Protein AF-A0AAE4SJ49-F1 (afdb_monomer_lite)

pLDDT: mean 87.4, std 12.43, range [44.91, 96.81]

Secondary str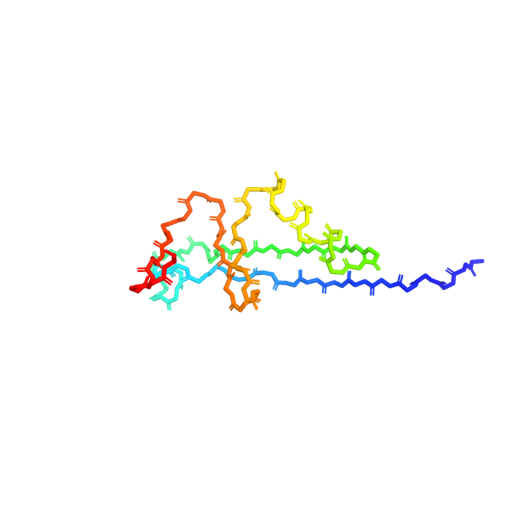ucture (DSSP, 8-state):
------EEEEEE--SHHHHTT-SSS--EEEEEESSHHHHHHHHHHTT-EE-TTSS-EE-TTPPP---S--

Structure (mmCIF, N/CA/C/O backbone):
data_AF-A0AAE4SJ49-F1
#
_entry.id   AF-A0AAE4SJ49-F1
#
loop_
_atom_site.group_PDB
_atom_site.id
_atom_site.type_symbol
_atom_site.label_atom_id
_atom_site.label_alt_id
_atom_site.label_comp_id
_atom_site.label_asym_id
_atom_site.label_entity_id
_atom_site.label_seq_id
_atom_site.pdbx_PDB_ins_code
_atom_site.Cartn_x
_atom_site.Cartn_y
_atom_site.Cartn_z
_atom_site.occupancy
_atom_site.B_iso_or_equiv
_atom_site.auth_seq_id
_atom_site.auth_comp_id
_atom_site.auth_asym_id
_atom_site.auth_atom_id
_atom_site.pdbx_PDB_model_num
ATOM 1 N N . MET A 1 1 ? 28.095 0.266 -15.315 1.00 48.56 1 MET A N 1
ATOM 2 C CA . MET A 1 1 ? 26.917 0.530 -14.457 1.00 48.56 1 MET A CA 1
ATOM 3 C C . MET A 1 1 ? 25.794 0.998 -15.359 1.00 48.56 1 MET A C 1
ATOM 5 O O . MET A 1 1 ? 26.032 1.908 -16.139 1.00 48.56 1 MET A O 1
ATOM 9 N N . ALA A 1 2 ? 24.636 0.339 -15.322 1.00 81.06 2 ALA A N 1
ATOM 10 C CA . ALA A 1 2 ? 23.487 0.705 -16.146 1.00 81.06 2 ALA A CA 1
ATOM 11 C C . ALA A 1 2 ? 22.488 1.505 -15.307 1.00 81.06 2 ALA A C 1
ATOM 13 O O . ALA A 1 2 ? 22.181 1.118 -14.179 1.00 81.06 2 ALA A O 1
ATOM 14 N N . ILE A 1 3 ? 21.994 2.613 -15.855 1.00 80.44 3 ILE A N 1
ATOM 15 C CA . ILE A 1 3 ? 20.860 3.336 -15.277 1.00 80.44 3 ILE A CA 1
ATOM 16 C C . ILE A 1 3 ? 19.634 2.438 -15.449 1.00 80.44 3 ILE A C 1
ATOM 18 O O . ILE A 1 3 ? 19.382 1.941 -16.544 1.00 80.44 3 ILE A O 1
ATOM 22 N N . THR A 1 4 ? 18.915 2.185 -14.359 1.00 76.88 4 THR A N 1
ATOM 23 C CA . THR A 1 4 ? 17.694 1.374 -14.366 1.00 76.88 4 THR A CA 1
ATOM 24 C C . THR A 1 4 ? 16.536 2.263 -13.955 1.00 76.88 4 THR A C 1
ATOM 26 O O . THR A 1 4 ? 16.585 2.896 -12.903 1.00 76.88 4 THR A O 1
ATOM 29 N N . GLU A 1 5 ? 15.510 2.318 -14.793 1.00 82.81 5 GLU A N 1
ATOM 30 C CA . GLU A 1 5 ? 14.273 3.032 -14.499 1.00 82.81 5 GLU A CA 1
ATOM 31 C C . GLU A 1 5 ? 13.329 2.134 -13.695 1.00 82.81 5 GLU A C 1
ATOM 33 O O . GLU A 1 5 ? 13.300 0.912 -13.867 1.00 82.81 5 GLU A O 1
ATOM 38 N N . GLY A 1 6 ? 12.551 2.741 -12.803 1.00 88.00 6 GLY A N 1
ATOM 39 C CA . GLY A 1 6 ? 11.634 2.024 -11.931 1.00 88.00 6 GLY A CA 1
ATOM 40 C C . GLY A 1 6 ? 10.473 2.896 -11.480 1.00 88.00 6 GLY A C 1
ATOM 41 O O . GLY A 1 6 ? 10.480 4.115 -11.633 1.00 88.00 6 GLY A O 1
ATOM 42 N N . PHE A 1 7 ? 9.469 2.236 -10.920 1.00 90.12 7 PHE A N 1
ATOM 43 C CA . PHE A 1 7 ? 8.340 2.853 -10.247 1.00 90.12 7 PHE A CA 1
ATOM 44 C C . PHE A 1 7 ? 8.506 2.680 -8.739 1.00 90.12 7 PHE A C 1
ATOM 46 O O . PHE A 1 7 ? 8.889 1.605 -8.271 1.00 90.12 7 PHE A O 1
ATOM 53 N N . CYS A 1 8 ? 8.159 3.716 -7.985 1.00 92.50 8 CYS A N 1
ATOM 54 C CA . CYS A 1 8 ? 7.959 3.654 -6.543 1.00 92.50 8 CYS A CA 1
ATOM 55 C C . CYS A 1 8 ? 6.509 4.025 -6.209 1.00 92.50 8 CYS A C 1
ATOM 57 O O . CYS A 1 8 ? 5.847 4.740 -6.967 1.00 92.50 8 CYS A O 1
ATOM 59 N N . ALA A 1 9 ? 6.000 3.499 -5.100 1.00 92.56 9 ALA A N 1
ATOM 60 C CA . ALA A 1 9 ? 4.719 3.895 -4.542 1.00 92.56 9 ALA A CA 1
ATOM 61 C C . ALA A 1 9 ? 4.774 3.859 -3.020 1.00 92.56 9 ALA A C 1
ATOM 63 O O . ALA A 1 9 ? 5.118 2.830 -2.437 1.00 92.56 9 ALA A O 1
ATOM 64 N N . ASP A 1 10 ? 4.337 4.958 -2.419 1.00 94.44 10 ASP A N 1
ATOM 65 C CA . ASP A 1 10 ? 4.125 5.074 -0.985 1.00 94.44 10 ASP A CA 1
ATOM 66 C C . ASP A 1 10 ? 2.633 4.901 -0.700 1.00 94.44 10 ASP A C 1
ATOM 68 O O . ASP A 1 10 ? 1.781 5.610 -1.243 1.00 94.44 10 ASP A O 1
ATOM 72 N N . LEU A 1 11 ? 2.300 3.904 0.114 1.00 94.69 11 LEU A N 1
ATOM 73 C CA . LEU A 1 11 ? 0.933 3.585 0.500 1.00 94.69 11 LEU A CA 1
ATOM 74 C C . LEU A 1 11 ? 0.668 4.125 1.897 1.00 94.69 11 LEU A C 1
ATOM 76 O O . LEU A 1 11 ? 1.412 3.840 2.834 1.00 94.69 11 LEU A O 1
ATOM 80 N N . TYR A 1 12 ? -0.458 4.816 2.041 1.00 94.81 12 TYR A N 1
ATOM 81 C CA . TYR A 1 12 ? -0.962 5.324 3.312 1.00 94.81 12 TYR A CA 1
ATOM 82 C C . TYR A 1 12 ? -2.366 4.782 3.542 1.00 94.81 12 TYR A C 1
ATOM 84 O O . TYR A 1 12 ? -3.244 4.917 2.695 1.00 94.81 12 TYR A O 1
ATOM 92 N N . CYS A 1 13 ? -2.593 4.141 4.686 1.00 94.94 13 CYS A N 1
ATOM 93 C CA . CYS A 1 13 ? -3.869 3.494 4.957 1.00 94.94 13 CYS A CA 1
ATOM 94 C C . CYS A 1 13 ? -5.020 4.508 5.080 1.00 94.94 13 CYS A C 1
ATOM 96 O O . CYS A 1 13 ? -4.983 5.394 5.934 1.00 94.94 13 CYS A O 1
ATOM 98 N N . ASP A 1 14 ? -6.097 4.260 4.331 1.00 94.06 14 ASP A N 1
ATOM 99 C CA . ASP A 1 14 ? -7.338 5.050 4.288 1.00 94.06 14 ASP A CA 1
ATOM 100 C C . ASP A 1 14 ? -8.431 4.561 5.253 1.00 94.06 14 ASP A C 1
ATOM 102 O O . ASP A 1 14 ? -9.620 4.835 5.069 1.00 94.06 14 ASP A O 1
ATOM 106 N N . CYS A 1 15 ? -8.081 3.779 6.278 1.00 92.94 15 CYS A N 1
ATOM 107 C CA . CYS A 1 15 ? -9.079 3.408 7.278 1.00 92.94 15 CYS A CA 1
ATOM 108 C C . CYS A 1 15 ? -9.407 4.618 8.167 1.00 92.94 15 CYS A C 1
ATOM 110 O O . CYS A 1 15 ? -8.546 5.456 8.437 1.00 92.94 15 CYS A O 1
ATOM 112 N N . GLU A 1 16 ? -10.635 4.679 8.687 1.00 91.19 16 GLU A N 1
ATOM 113 C CA . GLU A 1 16 ? -11.076 5.787 9.551 1.00 91.19 16 GLU A CA 1
ATOM 114 C C . GLU A 1 16 ? -10.166 5.976 10.771 1.00 91.19 16 GLU A C 1
ATOM 116 O O . GLU A 1 16 ? -9.906 7.101 11.188 1.00 91.19 16 GLU A O 1
ATOM 121 N N . GLY A 1 17 ? -9.648 4.884 11.343 1.00 91.25 17 GLY A N 1
ATOM 122 C CA . GLY A 1 17 ? -8.738 4.943 12.487 1.00 91.25 17 GLY A CA 1
ATOM 123 C C . GLY A 1 17 ? -7.409 5.627 12.159 1.00 91.25 17 GLY A C 1
ATOM 124 O O . GLY A 1 17 ? -6.919 6.409 12.969 1.00 91.25 17 GLY A O 1
ATOM 125 N N . CYS A 1 18 ? -6.861 5.384 10.967 1.00 92.25 18 CYS A N 1
ATOM 126 C CA . CYS A 1 18 ? -5.654 6.051 10.485 1.00 92.25 18 CYS A CA 1
ATOM 127 C C . CYS A 1 18 ? -5.925 7.513 10.118 1.00 92.25 18 CYS A C 1
ATOM 129 O O . CYS A 1 18 ? -5.186 8.388 10.553 1.00 92.25 18 CYS A O 1
ATOM 131 N N . GLN A 1 19 ? -7.013 7.794 9.398 1.00 89.81 19 GLN A N 1
ATOM 132 C CA . GLN A 1 19 ? -7.362 9.160 8.986 1.00 89.81 19 GLN A CA 1
ATOM 133 C C . GLN A 1 19 ? -7.733 10.069 10.170 1.00 89.81 19 GLN A C 1
ATOM 135 O O . GLN A 1 19 ? -7.454 11.261 10.144 1.00 89.81 19 GLN A O 1
ATOM 140 N N . SER A 1 20 ? -8.336 9.513 11.226 1.00 89.75 20 SER A N 1
ATOM 141 C CA . SER A 1 20 ? -8.667 10.254 12.455 1.00 89.75 20 SER A CA 1
ATOM 142 C C . SER A 1 20 ? -7.517 10.348 13.463 1.00 89.75 20 SER A C 1
ATOM 144 O O . SER A 1 20 ? -7.692 10.960 14.514 1.00 89.75 20 SER A O 1
ATOM 146 N N . GLY A 1 21 ? -6.367 9.718 13.193 1.00 86.12 21 GLY A N 1
ATOM 147 C CA . GLY A 1 21 ? -5.227 9.677 14.116 1.00 86.12 21 GLY A CA 1
ATOM 148 C C . GLY A 1 21 ? -5.421 8.781 15.348 1.00 86.12 21 GLY A C 1
ATOM 149 O O . GLY A 1 21 ? -4.586 8.790 16.246 1.00 86.12 21 GLY A O 1
ATOM 150 N N . LYS A 1 22 ? -6.501 7.988 15.410 1.00 88.25 22 LYS A N 1
ATOM 151 C CA . LYS A 1 22 ? -6.757 7.034 16.507 1.00 88.25 22 LYS A CA 1
ATOM 152 C C . LYS A 1 22 ? -5.824 5.823 16.475 1.00 88.25 22 LYS A C 1
ATOM 154 O O . LYS A 1 22 ? -5.572 5.224 17.515 1.00 88.25 22 LYS A O 1
ATOM 159 N N . ILE A 1 23 ? -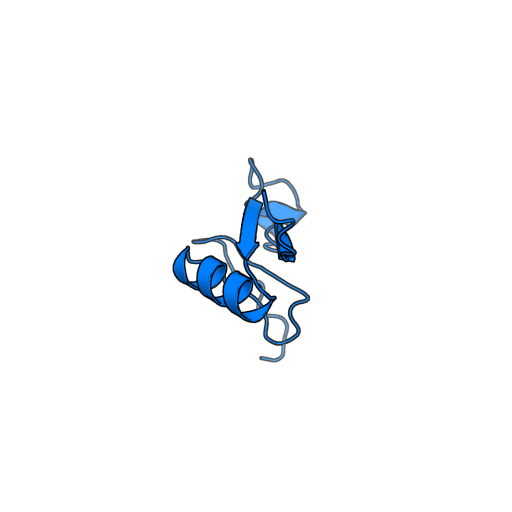5.359 5.435 15.289 1.00 84.62 23 ILE A N 1
ATOM 160 C CA . ILE A 1 23 ? -4.374 4.367 15.097 1.00 84.62 23 ILE A CA 1
ATOM 161 C C . ILE A 1 23 ? -3.021 5.021 14.829 1.00 84.62 23 ILE A C 1
ATOM 163 O O . ILE A 1 23 ? -2.854 5.684 13.804 1.00 84.62 23 ILE A O 1
ATOM 167 N N . TYR A 1 24 ? -2.070 4.805 15.741 1.00 80.62 24 TYR A N 1
ATOM 168 C CA . TYR A 1 24 ? -0.690 5.266 15.625 1.00 80.62 24 TYR A CA 1
ATOM 169 C C . TYR A 1 24 ? 0.296 4.109 15.895 1.00 80.62 24 TYR A C 1
ATOM 171 O O . TYR A 1 24 ? 0.104 3.383 16.872 1.00 80.62 24 TYR A O 1
ATOM 179 N N . PRO A 1 25 ? 1.355 3.940 15.082 1.00 83.19 25 PRO A N 1
ATOM 180 C CA . PRO A 1 25 ? 1.627 4.690 13.856 1.00 83.19 25 PRO A CA 1
ATOM 181 C C . PRO A 1 25 ? 0.584 4.398 12.765 1.00 83.19 25 PRO A C 1
ATOM 183 O O . PRO A 1 25 ? -0.074 3.356 12.771 1.00 83.19 25 PRO A O 1
ATOM 186 N N . GLN A 1 26 ? 0.412 5.340 11.834 1.00 89.75 26 GLN A N 1
ATOM 187 C CA . GLN A 1 26 ? -0.425 5.112 10.658 1.00 89.75 26 GLN A CA 1
ATOM 188 C C . GLN A 1 26 ? 0.121 3.914 9.871 1.00 89.75 26 GLN A C 1
ATOM 190 O O . GLN A 1 26 ? 1.333 3.745 9.743 1.00 89.75 26 GLN A O 1
ATOM 195 N N . GLY A 1 27 ? -0.775 3.093 9.318 1.00 93.06 27 GLY A N 1
ATOM 196 C CA . GLY A 1 27 ? -0.368 2.049 8.385 1.00 93.06 27 GLY A CA 1
ATOM 197 C C . GLY A 1 27 ? 0.258 2.686 7.147 1.00 93.06 27 GLY A C 1
ATOM 198 O O . GLY A 1 27 ? -0.448 3.361 6.397 1.00 93.06 27 GLY A O 1
ATOM 199 N N . GLN A 1 28 ? 1.554 2.464 6.947 1.00 95.31 28 GLN A N 1
ATOM 200 C CA . GLN A 1 28 ? 2.328 2.955 5.809 1.00 95.31 28 GLN A CA 1
ATOM 201 C C . GLN A 1 28 ? 3.233 1.849 5.263 1.00 95.31 28 GLN A C 1
ATOM 203 O O . GLN A 1 28 ? 3.659 0.976 6.025 1.00 95.31 28 GLN A O 1
ATOM 208 N N . ALA A 1 29 ? 3.499 1.866 3.962 1.00 96.12 29 ALA A N 1
ATOM 209 C CA . ALA A 1 29 ? 4.483 0.991 3.332 1.00 96.12 29 ALA A CA 1
ATOM 210 C C . ALA A 1 29 ? 4.961 1.576 2.005 1.00 96.12 29 ALA A C 1
ATOM 212 O O . ALA A 1 29 ? 4.176 2.161 1.261 1.00 96.12 29 ALA A O 1
ATOM 213 N N . ASP A 1 30 ? 6.224 1.341 1.695 1.00 95.94 30 ASP A N 1
ATOM 214 C CA . ASP A 1 30 ? 6.877 1.674 0.440 1.00 95.94 30 ASP A CA 1
ATOM 215 C C . ASP A 1 30 ? 7.059 0.417 -0.421 1.00 95.94 30 ASP A C 1
ATOM 217 O O . ASP A 1 30 ? 7.386 -0.669 0.063 1.00 95.94 30 ASP A O 1
ATOM 221 N N . PHE A 1 31 ? 6.827 0.552 -1.725 1.00 94.81 31 PHE A N 1
ATOM 222 C CA . PHE A 1 31 ? 7.063 -0.515 -2.693 1.00 94.81 31 PHE A CA 1
ATOM 223 C C . PHE A 1 31 ? 7.788 0.026 -3.917 1.00 94.81 31 PHE A C 1
ATOM 225 O O . PHE A 1 31 ? 7.462 1.093 -4.438 1.00 94.81 31 PHE A O 1
ATOM 232 N N . ILE A 1 32 ? 8.737 -0.761 -4.419 1.00 94.62 32 ILE A N 1
ATOM 233 C CA . ILE A 1 32 ? 9.523 -0.442 -5.610 1.00 94.62 32 ILE A CA 1
ATOM 234 C C . ILE A 1 32 ? 9.370 -1.594 -6.601 1.00 94.62 32 ILE A C 1
ATOM 236 O O . ILE A 1 32 ? 9.463 -2.771 -6.249 1.00 94.62 32 ILE A O 1
ATOM 240 N N . GLY A 1 33 ? 9.118 -1.268 -7.863 1.00 92.31 33 GLY A N 1
ATOM 241 C CA . GLY A 1 33 ? 8.921 -2.267 -8.905 1.00 92.31 33 GLY A CA 1
ATOM 242 C C . GLY A 1 33 ? 9.186 -1.717 -10.293 1.00 92.31 33 GLY A C 1
ATOM 243 O O . GLY A 1 33 ? 9.439 -0.532 -10.489 1.00 92.31 33 GLY A O 1
ATOM 244 N N . ARG A 1 34 ? 9.108 -2.587 -11.296 1.00 90.88 34 ARG A N 1
ATOM 245 C CA . ARG A 1 34 ? 9.358 -2.186 -12.694 1.00 90.88 34 ARG A CA 1
ATOM 246 C C . ARG A 1 34 ? 8.191 -1.414 -13.307 1.00 90.88 34 ARG A C 1
ATOM 248 O O . ARG A 1 34 ? 8.361 -0.718 -14.298 1.00 90.88 34 ARG A O 1
ATOM 255 N N . ASN A 1 35 ? 6.992 -1.587 -12.758 1.00 91.38 35 ASN A N 1
ATOM 256 C CA . ASN A 1 35 ? 5.771 -0.917 -13.188 1.00 91.38 35 ASN A CA 1
ATOM 257 C C . ASN A 1 35 ? 4.704 -0.968 -12.080 1.00 91.38 35 ASN A C 1
ATOM 259 O O . ASN A 1 35 ? 4.858 -1.642 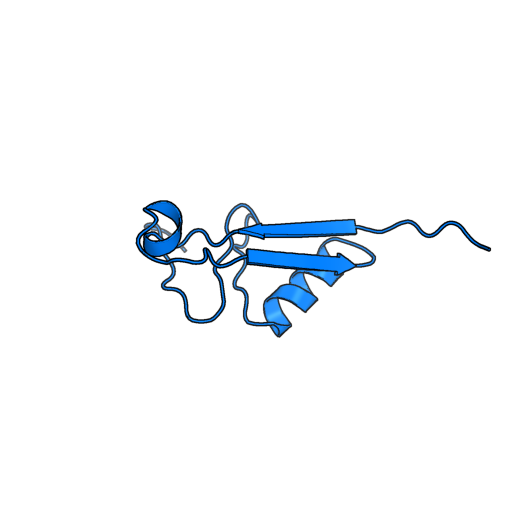-11.061 1.00 91.38 35 ASN A O 1
ATOM 263 N N . MET A 1 36 ? 3.577 -0.295 -12.312 1.00 89.06 36 MET A N 1
ATOM 264 C CA . MET A 1 36 ? 2.444 -0.262 -11.379 1.00 89.06 36 MET A CA 1
ATOM 265 C C . MET A 1 36 ? 1.830 -1.634 -11.060 1.00 89.06 36 MET A C 1
ATOM 267 O O . MET A 1 36 ? 1.346 -1.848 -9.947 1.00 89.06 36 MET A O 1
ATOM 271 N N . THR A 1 37 ? 1.807 -2.563 -12.020 1.00 91.88 37 THR A N 1
ATOM 272 C CA . THR A 1 37 ? 1.233 -3.902 -11.811 1.00 91.88 37 THR A CA 1
ATOM 273 C C . THR A 1 37 ? 2.081 -4.703 -10.832 1.00 91.88 37 THR A C 1
ATOM 275 O O . THR A 1 37 ? 1.527 -5.323 -9.928 1.00 91.88 37 THR A O 1
ATOM 278 N N . ASP A 1 38 ? 3.403 -4.631 -10.981 1.00 93.75 38 ASP A N 1
ATOM 279 C CA . ASP A 1 38 ? 4.391 -5.244 -10.090 1.00 93.75 38 ASP A CA 1
ATOM 280 C C . ASP A 1 38 ? 4.204 -4.745 -8.648 1.00 93.75 38 ASP A C 1
ATOM 282 O O . ASP A 1 38 ? 3.908 -5.533 -7.751 1.00 93.75 38 ASP A O 1
ATOM 286 N N . ILE A 1 39 ? 4.191 -3.422 -8.449 1.00 93.94 39 ILE A N 1
ATOM 287 C CA . ILE A 1 39 ? 3.917 -2.795 -7.143 1.00 93.94 39 ILE A CA 1
ATOM 288 C C . ILE A 1 39 ? 2.583 -3.267 -6.559 1.00 93.94 39 ILE A C 1
ATOM 290 O O . ILE A 1 39 ? 2.503 -3.673 -5.401 1.00 93.94 39 ILE A O 1
ATOM 294 N N . SER A 1 40 ? 1.519 -3.265 -7.366 1.00 92.44 40 SER A N 1
ATOM 295 C CA . SER A 1 40 ? 0.189 -3.658 -6.894 1.00 92.44 40 SER A CA 1
ATOM 296 C C . SER A 1 40 ? 0.115 -5.143 -6.516 1.00 92.44 40 SER A C 1
ATOM 298 O O . SER A 1 40 ? -0.715 -5.528 -5.692 1.00 92.44 40 SER A O 1
ATOM 300 N N . GLN A 1 41 ? 0.921 -6.004 -7.140 1.00 94.56 41 GLN A N 1
ATOM 301 C CA . GLN A 1 41 ? 1.035 -7.417 -6.771 1.00 94.56 41 GLN A CA 1
ATOM 302 C C . GLN A 1 41 ? 1.844 -7.582 -5.484 1.00 94.56 41 GLN A C 1
ATOM 304 O O . GLN A 1 41 ? 1.403 -8.307 -4.592 1.00 94.56 41 GLN A O 1
ATOM 309 N N . GLN A 1 42 ? 2.972 -6.878 -5.357 1.00 95.94 42 GLN A N 1
ATOM 310 C CA . GLN A 1 42 ? 3.798 -6.876 -4.148 1.00 95.94 42 GLN A CA 1
ATOM 311 C C . GLN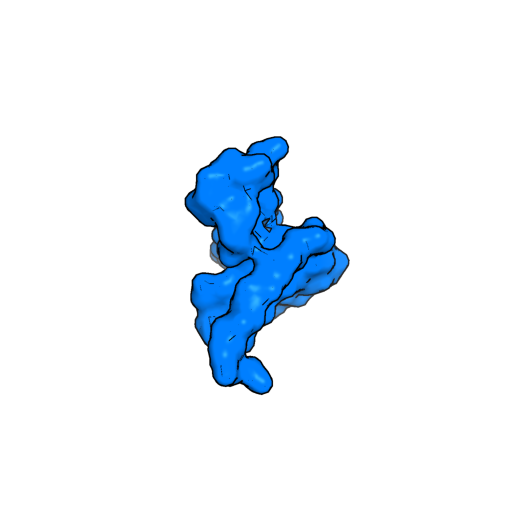 A 1 42 ? 3.001 -6.405 -2.925 1.00 95.94 42 GLN A C 1
ATOM 313 O O . GLN A 1 42 ? 2.946 -7.116 -1.922 1.00 95.94 42 GLN A O 1
ATOM 318 N N . ALA A 1 43 ? 2.285 -5.286 -3.041 1.00 95.44 43 ALA A N 1
ATOM 319 C CA .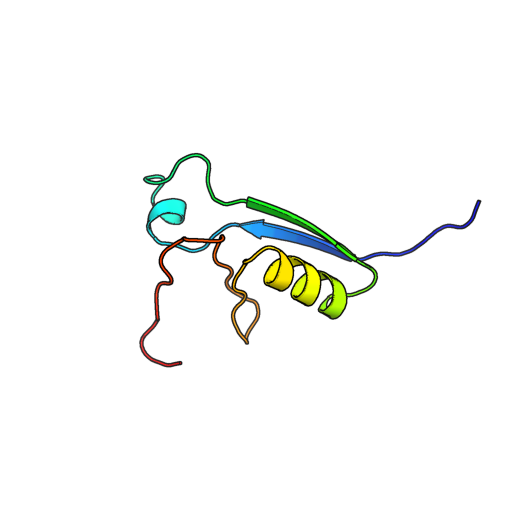 ALA A 1 43 ? 1.439 -4.757 -1.976 1.00 95.44 43 ALA A CA 1
ATOM 320 C C . ALA A 1 43 ? 0.347 -5.754 -1.558 1.00 95.44 43 ALA A C 1
ATOM 322 O O . ALA A 1 43 ? 0.185 -6.044 -0.371 1.00 95.44 43 ALA A O 1
ATOM 323 N N . ARG A 1 44 ? -0.359 -6.363 -2.523 1.00 95.00 44 ARG A N 1
ATOM 324 C CA . ARG A 1 44 ? -1.372 -7.392 -2.226 1.00 95.00 44 ARG A CA 1
ATOM 325 C C . ARG A 1 44 ? -0.779 -8.624 -1.554 1.00 95.00 44 ARG A C 1
ATOM 327 O O . ARG A 1 44 ? -1.394 -9.158 -0.634 1.00 95.00 44 ARG A O 1
ATOM 334 N N . LYS A 1 45 ? 0.412 -9.059 -1.972 1.00 96.81 45 LYS A N 1
ATOM 335 C CA . LYS A 1 45 ? 1.135 -10.174 -1.343 1.00 96.81 45 LYS A CA 1
ATOM 336 C C . LYS A 1 45 ? 1.540 -9.844 0.096 1.00 96.81 45 LYS A C 1
ATOM 338 O O . LYS A 1 45 ? 1.466 -10.717 0.952 1.00 96.81 45 LYS A O 1
ATOM 343 N N . ALA A 1 46 ? 1.891 -8.589 0.370 1.00 96.00 46 ALA A N 1
ATOM 344 C CA . ALA A 1 46 ? 2.134 -8.075 1.716 1.00 96.00 46 ALA A CA 1
ATOM 345 C C . ALA A 1 46 ? 0.842 -7.869 2.541 1.00 96.00 46 ALA A C 1
ATOM 347 O O . ALA A 1 46 ? 0.905 -7.408 3.676 1.00 96.00 46 ALA A O 1
ATOM 348 N N . GLY A 1 47 ? -0.333 -8.204 1.994 1.00 95.62 47 GLY A N 1
ATOM 349 C CA . GLY A 1 47 ? -1.623 -8.131 2.683 1.00 95.62 47 GLY A CA 1
ATOM 350 C C . GLY A 1 47 ? -2.351 -6.794 2.545 1.00 95.62 47 GLY A C 1
ATOM 351 O O . GLY A 1 47 ? -3.441 -6.641 3.102 1.00 95.62 47 GLY A O 1
ATOM 352 N N . TRP 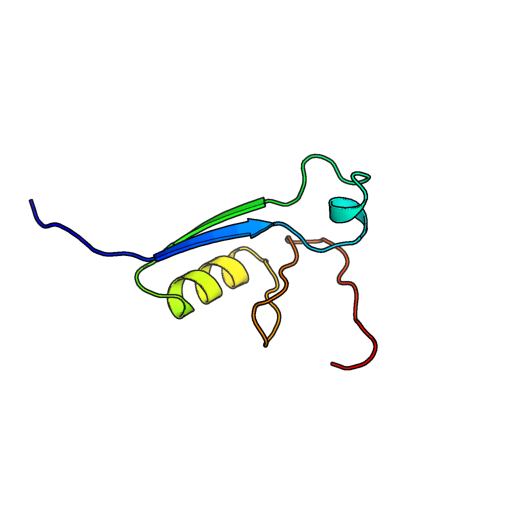A 1 48 ? -1.795 -5.836 1.798 1.00 96.19 48 TRP A N 1
ATOM 353 C CA . TRP A 1 48 ? -2.465 -4.570 1.521 1.00 96.19 48 TRP A CA 1
ATOM 354 C C . TRP A 1 48 ? -3.631 -4.771 0.566 1.00 96.19 48 TRP A C 1
ATOM 356 O O . TRP A 1 48 ? -3.566 -5.525 -0.409 1.00 96.19 48 TRP A O 1
ATOM 366 N N . ARG A 1 49 ? -4.714 -4.041 0.808 1.00 94.88 49 ARG A N 1
ATOM 367 C CA . ARG A 1 49 ? -5.861 -4.015 -0.100 1.00 94.88 49 ARG A CA 1
ATOM 368 C C . ARG A 1 49 ? -5.880 -2.694 -0.840 1.00 94.88 49 ARG A C 1
ATOM 370 O O . ARG A 1 49 ? -5.945 -1.649 -0.212 1.00 94.88 49 ARG A O 1
ATOM 377 N N . ILE A 1 50 ? -5.858 -2.758 -2.165 1.00 92.38 50 ILE A N 1
ATOM 378 C CA . ILE A 1 50 ? -5.901 -1.588 -3.049 1.00 92.38 50 ILE A CA 1
ATOM 379 C C . ILE A 1 50 ? -7.224 -1.625 -3.812 1.00 92.38 50 ILE A C 1
ATOM 381 O O . ILE A 1 50 ? -7.581 -2.672 -4.369 1.00 92.38 50 ILE A O 1
ATOM 385 N N . SER A 1 51 ? -7.953 -0.509 -3.827 1.00 90.19 51 SER A N 1
ATOM 386 C CA . SER A 1 51 ? -9.221 -0.374 -4.546 1.00 90.19 51 SER A CA 1
ATOM 387 C C . SER A 1 51 ? -9.041 -0.510 -6.064 1.00 90.19 51 SER A C 1
ATOM 389 O O . SER A 1 51 ? -7.949 -0.349 -6.611 1.00 90.19 51 SER A O 1
ATOM 391 N N . LYS A 1 52 ? -10.129 -0.825 -6.779 1.00 87.00 52 LYS A N 1
ATOM 392 C CA . LYS A 1 52 ? -10.097 -1.020 -8.240 1.00 87.00 52 LYS A CA 1
ATOM 393 C C . LYS A 1 52 ? -9.700 0.258 -8.990 1.00 87.00 52 LYS A C 1
ATOM 395 O O . LYS A 1 52 ? -8.943 0.176 -9.952 1.00 87.00 52 LYS A O 1
ATOM 400 N N . ASP A 1 53 ? -10.187 1.409 -8.527 1.00 88.44 53 ASP A N 1
ATOM 401 C CA . ASP A 1 53 ? -9.851 2.751 -9.028 1.00 88.44 53 ASP A CA 1
ATOM 402 C C . ASP A 1 53 ? -8.463 3.244 -8.575 1.00 88.44 53 ASP A C 1
ATOM 404 O O . ASP A 1 53 ? -7.993 4.281 -9.039 1.00 88.44 53 ASP A O 1
ATOM 408 N N . ARG A 1 54 ? -7.790 2.482 -7.697 1.00 85.50 54 ARG A N 1
ATOM 409 C CA . ARG A 1 54 ? -6.450 2.756 -7.155 1.00 85.50 54 ARG A CA 1
ATOM 410 C C . ARG A 1 54 ? -6.330 4.092 -6.420 1.00 85.50 54 ARG A C 1
ATOM 412 O O . ARG A 1 54 ? -5.225 4.587 -6.252 1.00 85.50 54 ARG A O 1
ATOM 419 N N . GLN A 1 55 ? -7.449 4.658 -5.979 1.00 89.19 55 GLN A N 1
ATOM 420 C CA . GLN A 1 55 ? -7.468 5.889 -5.187 1.00 89.19 55 GLN A CA 1
ATOM 421 C C . GLN A 1 55 ? -7.416 5.620 -3.683 1.00 89.19 55 GLN A C 1
ATOM 423 O O . GLN A 1 55 ? -7.290 6.561 -2.909 1.00 89.19 55 GLN A O 1
ATOM 428 N N . ARG A 1 56 ? -7.567 4.357 -3.260 1.00 91.94 56 ARG A N 1
ATOM 429 C CA . ARG A 1 56 ? -7.598 3.981 -1.845 1.00 91.94 56 ARG A CA 1
ATOM 430 C C . ARG A 1 56 ? -6.778 2.740 -1.568 1.00 91.94 56 ARG A C 1
ATOM 432 O O . ARG A 1 56 ? -6.806 1.773 -2.343 1.00 91.94 56 ARG A O 1
ATOM 439 N N . CYS A 1 57 ? -6.123 2.723 -0.414 1.00 94.69 57 CYS A N 1
ATOM 440 C CA . CYS A 1 57 ? -5.446 1.534 0.080 1.00 94.69 57 CYS A CA 1
ATOM 441 C C . CYS A 1 57 ? -5.644 1.317 1.583 1.00 94.69 57 CYS A C 1
ATOM 443 O O . CYS A 1 57 ? -5.854 2.242 2.361 1.00 94.69 57 CYS A O 1
ATOM 445 N N . TYR A 1 58 ? -5.611 0.055 2.002 1.00 95.44 58 TYR A N 1
ATOM 446 C CA . TYR A 1 58 ? -5.844 -0.342 3.385 1.00 95.44 58 TYR A CA 1
ATOM 447 C C . TYR A 1 58 ? -4.731 -1.278 3.838 1.00 95.44 58 TYR A C 1
ATOM 449 O O . TYR A 1 58 ? -4.463 -2.289 3.178 1.00 95.44 58 TYR A O 1
ATOM 457 N N . ALA A 1 59 ? -4.111 -0.932 4.966 1.00 95.56 59 ALA A N 1
ATOM 458 C CA . ALA A 1 59 ? -3.060 -1.725 5.579 1.00 95.56 59 ALA A CA 1
ATOM 459 C C . ALA A 1 59 ? -3.588 -3.103 6.024 1.00 95.56 59 ALA A C 1
ATOM 461 O O . ALA A 1 59 ? -4.788 -3.259 6.296 1.00 95.56 59 ALA A O 1
ATOM 462 N N . PRO A 1 60 ? -2.712 -4.118 6.107 1.00 94.62 60 PRO A N 1
ATOM 463 C CA . PRO A 1 60 ? -3.093 -5.450 6.557 1.00 94.62 60 PRO A CA 1
ATOM 464 C C . PRO A 1 60 ? -3.789 -5.404 7.924 1.00 94.62 60 PRO A C 1
ATOM 466 O O . PRO A 1 60 ? -3.317 -4.760 8.855 1.00 94.62 60 PRO A O 1
ATOM 469 N N . GLY A 1 61 ? -4.938 -6.071 8.047 1.00 90.38 61 GLY A N 1
ATOM 470 C CA . GLY A 1 61 ? -5.712 -6.116 9.296 1.00 90.38 61 GLY A CA 1
ATOM 471 C C . GLY A 1 61 ? -6.535 -4.859 9.611 1.00 90.38 61 GLY A C 1
ATOM 472 O O . GLY A 1 61 ? -7.324 -4.881 10.555 1.00 90.38 61 GLY A O 1
ATOM 473 N N . HIS A 1 62 ? -6.430 -3.784 8.824 1.00 91.12 62 HIS A N 1
ATOM 474 C CA . HIS A 1 62 ? -7.214 -2.571 9.053 1.00 91.12 62 HIS A CA 1
ATOM 475 C C . HIS A 1 62 ? -8.633 -2.704 8.486 1.00 91.12 62 HIS A C 1
ATOM 477 O O . HIS A 1 62 ? -8.868 -3.308 7.434 1.00 91.12 62 HIS A O 1
ATOM 483 N N . LYS A 1 63 ? -9.607 -2.108 9.186 1.00 88.00 63 LYS A N 1
ATOM 484 C CA . LYS A 1 63 ? -11.013 -2.126 8.767 1.00 88.00 63 LYS A CA 1
ATOM 485 C C . LYS A 1 63 ? -11.196 -1.300 7.493 1.00 88.00 63 LYS A C 1
ATOM 487 O O . LYS A 1 63 ? -10.833 -0.128 7.442 1.00 88.00 63 LYS A O 1
ATOM 492 N N . ILE A 1 64 ? -11.803 -1.912 6.484 1.00 85.38 64 ILE A N 1
ATOM 493 C CA . ILE A 1 64 ? -12.122 -1.257 5.215 1.00 85.38 64 ILE A CA 1
ATOM 494 C C . ILE A 1 64 ? -13.421 -0.471 5.387 1.00 85.38 64 ILE A C 1
ATOM 496 O O . ILE A 1 64 ? -14.452 -1.047 5.746 1.00 85.38 64 ILE A O 1
ATOM 500 N N . SER A 1 65 ? -13.391 0.823 5.081 1.00 70.75 65 SER A N 1
ATOM 501 C CA . SER A 1 65 ? -14.599 1.624 4.896 1.00 70.75 65 SER A CA 1
ATOM 502 C C . SER A 1 65 ? -15.231 1.246 3.553 1.00 70.75 65 SER A C 1
ATOM 504 O O . SER A 1 65 ? -14.841 1.724 2.488 1.00 70.75 65 SER A O 1
ATOM 506 N N . ARG A 1 66 ? -16.189 0.313 3.575 1.00 62.28 66 ARG A N 1
ATOM 507 C CA . ARG A 1 66 ? -17.006 0.019 2.392 1.00 62.28 66 ARG A CA 1
ATOM 508 C C . ARG A 1 66 ? -17.946 1.202 2.172 1.00 62.28 66 ARG A C 1
ATOM 510 O O . ARG A 1 66 ? -18.946 1.331 2.868 1.00 62.28 66 ARG A O 1
ATOM 517 N N . GLY A 1 67 ? -17.590 2.084 1.240 1.00 56.94 67 GLY A N 1
ATOM 518 C CA . GLY A 1 67 ? -18.542 3.051 0.696 1.00 56.94 67 GLY A CA 1
ATOM 519 C C . GLY A 1 67 ? -19.729 2.325 0.040 1.00 56.94 67 GLY A C 1
ATOM 520 O O . GLY A 1 67 ? -19.595 1.150 -0.305 1.00 56.94 67 GLY A O 1
ATOM 521 N N . PRO A 1 68 ? -20.880 2.992 -0.143 1.00 45.16 68 PRO A N 1
ATOM 522 C CA . PRO A 1 68 ? -22.168 2.355 -0.442 1.00 45.16 68 PRO A CA 1
ATOM 523 C C . PRO A 1 68 ? -22.314 1.663 -1.814 1.00 45.16 68 PRO A C 1
ATOM 525 O O . PRO A 1 68 ? -23.431 1.337 -2.182 1.00 45.16 68 PRO A O 1
ATOM 528 N N . ASN A 1 69 ? -21.248 1.398 -2.572 1.00 44.91 69 ASN A N 1
ATOM 529 C CA . ASN A 1 69 ? -21.320 0.577 -3.785 1.00 44.91 69 ASN A CA 1
ATOM 530 C C . ASN A 1 69 ? -19.941 -0.019 -4.108 1.00 44.91 69 ASN A C 1
ATOM 532 O O . ASN A 1 69 ? -19.053 0.683 -4.599 1.00 44.91 69 ASN A O 1
ATOM 536 N N . GLN A 1 70 ? -19.768 -1.311 -3.824 1.00 46.25 70 GLN A N 1
ATOM 537 C CA . GLN A 1 70 ? -18.761 -2.173 -4.449 1.00 46.25 70 GLN A CA 1
ATOM 538 C C . GLN A 1 70 ? -19.468 -3.309 -5.171 1.00 46.25 70 GLN A C 1
ATOM 540 O O . GLN A 1 70 ? -20.428 -3.844 -4.574 1.00 46.25 70 GLN A O 1
#

Organism: NCBI:txid1463164

Foldseek 3Di:
DDDADWDKDKAWAPFPCLVVVVDPPTQIDMDIGRDPVRRVVVCVVQQKDADPVRPHIHHHPGDDPDDPDD

Sequence (70 aa):
MAITEGFCADLYCDCEGCQSGKIYPQGQADFIGRNMTDISQQARKAGWRISKDRQRCYAPGHKISRGPNQ

Radius of gyration: 13.71 Å; chains: 1; bounding box: 49×20×33 Å